Protein AF-A0AA50XMA8-F1 (afdb_monomer)

InterPro domains:
  IPR009028 Coatomer/calthrin adaptor appendage, C-terminal subdomain [SSF55711] (20-86)
  IPR012295 TBP domain superfamily [G3DSA:3.30.310.10] (17-86)
  IPR015151 Beta-adaptin appendage, C-terminal subdomain [PF09066] (22-86)
  IPR015151 Beta-adapti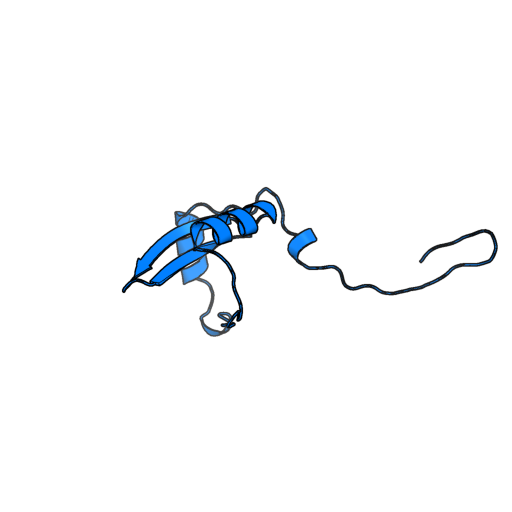n appendage, C-terminal subdomain [SM01020] (21-86)

Structure (mmCIF, N/CA/C/O backbone):
data_AF-A0AA50XMA8-F1
#
_entry.id   AF-A0AA50XMA8-F1
#
loop_
_atom_site.group_PDB
_atom_site.id
_atom_site.type_symbol
_atom_site.label_atom_id
_atom_site.label_alt_id
_atom_site.label_comp_id
_atom_site.label_asym_id
_atom_site.label_entity_id
_atom_site.label_seq_id
_atom_site.pdbx_PDB_ins_code
_atom_site.Cartn_x
_atom_site.Cartn_y
_atom_site.Cartn_z
_atom_site.occupancy
_atom_site.B_iso_or_equiv
_atom_site.auth_seq_id
_atom_site.auth_comp_id
_atom_site.auth_asym_id
_atom_site.auth_atom_id
_atom_site.pdbx_PDB_model_num
ATOM 1 N N . ALA A 1 1 ? 14.817 2.402 -23.382 1.00 95.56 1 ALA A N 1
ATOM 2 C CA . ALA A 1 1 ? 15.848 2.246 -24.427 1.00 95.56 1 ALA A CA 1
ATOM 3 C C . ALA A 1 1 ? 17.208 2.540 -23.814 1.00 95.56 1 ALA A C 1
ATOM 5 O O . ALA A 1 1 ? 17.296 3.452 -23.001 1.00 95.56 1 ALA A O 1
ATOM 6 N N . VAL A 1 2 ? 18.237 1.778 -24.170 1.00 98.06 2 VAL A N 1
ATOM 7 C CA . VAL A 1 2 ? 19.623 1.974 -23.718 1.00 98.06 2 VAL A CA 1
ATOM 8 C C . VAL A 1 2 ? 20.507 2.031 -24.959 1.00 98.06 2 VAL A C 1
ATOM 10 O O . VAL A 1 2 ? 20.402 1.157 -25.810 1.00 98.06 2 VAL A O 1
ATOM 13 N N . LYS A 1 3 ? 21.348 3.060 -25.085 1.00 98.31 3 LYS A N 1
ATOM 14 C CA . LYS A 1 3 ? 22.234 3.277 -26.240 1.00 98.31 3 LYS A CA 1
ATOM 15 C C . LYS A 1 3 ? 23.694 3.099 -25.829 1.00 98.31 3 LYS A C 1
ATOM 17 O O . LYS A 1 3 ? 24.089 3.618 -24.788 1.00 98.31 3 LYS A O 1
ATOM 22 N N . ASN A 1 4 ? 24.494 2.439 -26.663 1.00 98.00 4 ASN A N 1
ATOM 23 C CA . ASN A 1 4 ? 25.953 2.377 -26.517 1.00 98.00 4 ASN A CA 1
ATOM 24 C C . ASN A 1 4 ? 26.669 2.629 -27.865 1.00 98.00 4 ASN A C 1
ATOM 26 O O . ASN A 1 4 ? 26.069 3.161 -28.798 1.00 98.00 4 ASN A O 1
ATOM 30 N N . ASN A 1 5 ? 27.967 2.309 -27.951 1.00 98.12 5 ASN A N 1
ATOM 31 C CA . ASN A 1 5 ? 28.787 2.474 -29.160 1.00 98.12 5 ASN A CA 1
ATOM 32 C C . ASN A 1 5 ? 28.526 1.415 -30.250 1.00 98.12 5 ASN A C 1
ATOM 34 O O . ASN A 1 5 ? 29.161 1.478 -31.299 1.00 98.12 5 ASN A O 1
ATOM 38 N N . ILE A 1 6 ? 27.642 0.448 -29.992 1.00 97.94 6 ILE A N 1
ATOM 39 C CA . ILE A 1 6 ? 27.231 -0.594 -30.935 1.00 97.94 6 ILE A CA 1
ATOM 40 C C . ILE A 1 6 ? 25.856 -0.237 -31.510 1.00 97.94 6 ILE A C 1
ATOM 42 O O . ILE A 1 6 ? 25.743 -0.088 -32.722 1.00 97.94 6 ILE A O 1
ATOM 46 N N . ASP A 1 7 ? 24.830 -0.083 -30.660 1.00 98.25 7 ASP A N 1
ATOM 47 C CA . ASP A 1 7 ? 23.452 0.193 -31.101 1.00 98.25 7 ASP A CA 1
ATOM 48 C C . ASP A 1 7 ? 22.540 0.731 -29.966 1.00 98.25 7 ASP A C 1
ATOM 50 O O . ASP A 1 7 ? 22.986 1.022 -28.846 1.00 98.25 7 ASP A O 1
ATOM 54 N N . VAL A 1 8 ? 21.244 0.873 -30.262 1.00 98.44 8 VAL A N 1
ATOM 55 C CA . VAL A 1 8 ? 20.147 1.171 -29.337 1.00 98.44 8 VAL A CA 1
ATOM 56 C C . VAL A 1 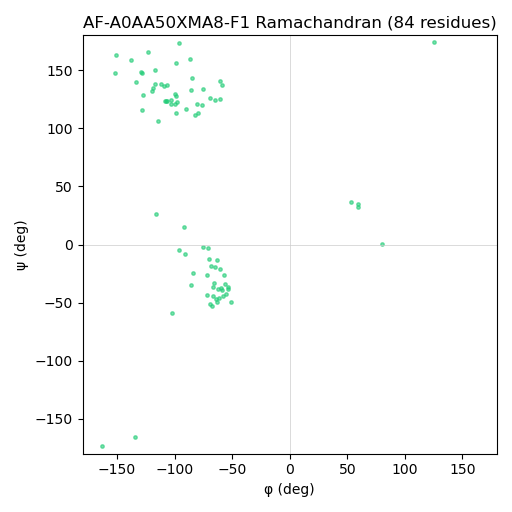8 ? 19.336 -0.094 -29.047 1.00 98.44 8 VAL A C 1
ATOM 58 O O . VAL A 1 8 ? 18.754 -0.711 -29.934 1.00 98.44 8 VAL A O 1
ATOM 61 N N . PHE A 1 9 ? 19.213 -0.433 -27.767 1.00 98.44 9 PHE A N 1
ATOM 62 C CA . PHE A 1 9 ? 18.476 -1.595 -27.280 1.00 98.44 9 PHE A CA 1
ATOM 63 C C . PHE A 1 9 ? 17.166 -1.172 -26.614 1.00 98.44 9 PHE A C 1
ATOM 65 O O . PHE A 1 9 ? 17.122 -0.228 -25.816 1.00 98.44 9 PHE A O 1
ATOM 72 N N . TYR A 1 10 ? 16.091 -1.902 -26.901 1.00 98.25 10 TYR A N 1
ATOM 73 C CA . TYR A 1 10 ? 14.760 -1.670 -26.347 1.00 98.25 10 TYR A CA 1
ATOM 74 C C . TYR A 1 10 ? 14.330 -2.875 -25.519 1.00 98.25 10 TYR A C 1
ATOM 76 O O . TYR A 1 10 ? 14.537 -4.019 -25.911 1.00 98.25 10 TYR A O 1
ATOM 84 N N . PHE A 1 11 ? 13.727 -2.608 -24.368 1.00 98.00 11 PHE A N 1
ATOM 85 C CA . PHE A 1 11 ? 13.148 -3.618 -23.496 1.00 98.00 11 PHE A CA 1
ATOM 86 C C . PHE A 1 11 ? 11.982 -3.004 -22.724 1.00 98.00 11 PHE A C 1
ATOM 88 O O . PHE A 1 11 ? 11.866 -1.777 -22.635 1.00 98.00 11 PHE A O 1
ATOM 95 N N . ALA A 1 12 ? 11.146 -3.872 -22.163 1.00 97.94 12 ALA A N 1
ATOM 96 C CA . ALA A 1 12 ? 10.096 -3.518 -21.222 1.00 97.94 12 ALA A CA 1
ATOM 97 C C . ALA A 1 12 ? 10.381 -4.191 -19.876 1.00 97.94 12 ALA A C 1
ATOM 99 O O . ALA A 1 12 ? 10.972 -5.270 -19.823 1.00 97.94 12 ALA A O 1
ATOM 100 N N . CYS A 1 13 ? 9.954 -3.558 -18.793 1.00 97.31 13 CYS A N 1
ATOM 101 C CA . CYS A 1 13 ? 9.981 -4.139 -17.461 1.00 97.31 13 CYS A CA 1
ATOM 102 C C . CYS A 1 13 ? 8.683 -3.804 -16.728 1.00 97.31 13 CYS A C 1
ATOM 104 O O . CYS A 1 13 ? 7.982 -2.854 -17.079 1.00 97.31 13 CYS A O 1
ATOM 106 N N . LEU A 1 14 ? 8.365 -4.605 -15.713 1.00 97.94 14 LEU A N 1
ATOM 107 C CA . LEU A 1 14 ? 7.298 -4.287 -14.777 1.00 97.94 14 LEU A CA 1
ATOM 108 C C . LEU A 1 14 ? 7.863 -3.404 -13.672 1.00 97.94 14 LEU A C 1
ATOM 110 O O . LEU A 1 14 ? 8.909 -3.708 -13.099 1.00 97.94 14 LEU A O 1
ATOM 114 N N . ILE A 1 15 ? 7.138 -2.335 -13.368 1.00 97.38 15 ILE A N 1
ATOM 115 C CA . ILE A 1 15 ? 7.402 -1.491 -12.213 1.00 97.38 15 ILE A CA 1
ATOM 116 C C . ILE A 1 15 ? 6.588 -2.052 -11.041 1.00 97.38 15 ILE A C 1
ATOM 118 O O . ILE A 1 15 ? 5.357 -2.071 -11.125 1.00 97.38 15 ILE A O 1
ATOM 122 N N . PRO A 1 16 ? 7.228 -2.530 -9.957 1.00 97.75 16 PRO A N 1
ATOM 123 C CA . PRO A 1 16 ? 6.501 -2.925 -8.759 1.00 97.75 16 PRO A CA 1
ATOM 124 C C . PRO A 1 16 ? 5.741 -1.719 -8.199 1.00 97.75 16 PRO A C 1
ATOM 126 O O . PRO A 1 16 ? 6.352 -0.694 -7.926 1.00 97.75 16 PRO A O 1
ATOM 129 N N . ALA A 1 17 ? 4.425 -1.830 -8.009 1.00 96.56 17 ALA A N 1
ATOM 130 C CA . ALA A 1 17 ? 3.582 -0.673 -7.687 1.00 96.56 17 ALA A CA 1
ATOM 131 C C . ALA A 1 17 ? 4.022 0.096 -6.426 1.00 96.56 17 ALA A C 1
ATOM 133 O O . ALA A 1 17 ? 3.930 1.318 -6.404 1.00 96.56 17 ALA A O 1
ATOM 134 N N . HIS A 1 18 ? 4.559 -0.601 -5.416 1.00 96.44 18 HIS A N 1
ATOM 135 C CA . HIS A 1 18 ? 4.980 0.006 -4.148 1.00 96.44 18 HIS A CA 1
ATOM 136 C C . HIS A 1 18 ? 6.067 1.079 -4.296 1.00 96.44 18 HIS A C 1
ATOM 138 O O . HIS A 1 18 ? 6.184 1.936 -3.430 1.00 96.44 18 HIS A O 1
ATOM 144 N N . ILE A 1 19 ? 6.836 1.085 -5.392 1.00 96.94 19 ILE A N 1
ATOM 145 C CA . ILE A 1 19 ? 7.848 2.130 -5.616 1.00 96.94 19 ILE A CA 1
ATOM 146 C C . ILE A 1 19 ? 7.225 3.500 -5.923 1.00 96.94 19 ILE A C 1
ATOM 148 O O . ILE A 1 19 ? 7.937 4.498 -5.963 1.00 96.94 19 ILE A O 1
ATOM 152 N N . LEU A 1 20 ? 5.920 3.533 -6.207 1.00 97.25 20 LEU A N 1
ATOM 153 C CA . LEU A 1 20 ? 5.159 4.746 -6.496 1.00 97.25 20 LEU A CA 1
ATOM 154 C C . LEU A 1 20 ? 4.431 5.292 -5.256 1.00 97.25 20 LEU A C 1
ATOM 156 O O . LEU A 1 20 ? 3.801 6.340 -5.362 1.00 97.25 20 LEU A O 1
ATOM 160 N N . PHE A 1 21 ? 4.480 4.600 -4.111 1.00 98.00 21 PHE A N 1
ATOM 161 C CA . PHE A 1 21 ? 3.843 5.061 -2.873 1.00 98.00 21 PHE A CA 1
ATOM 162 C C . PHE A 1 21 ? 4.657 6.192 -2.247 1.00 98.00 21 PHE A C 1
ATOM 164 O O . PHE A 1 21 ? 5.885 6.104 -2.145 1.00 98.00 21 PHE A O 1
ATOM 171 N N . THR A 1 22 ? 3.981 7.259 -1.834 1.00 97.50 22 THR A N 1
ATOM 172 C CA . THR A 1 22 ? 4.619 8.496 -1.379 1.00 97.50 22 THR A CA 1
ATOM 173 C C . THR A 1 22 ? 4.684 8.569 0.145 1.00 97.50 22 THR A C 1
ATOM 175 O O . THR A 1 22 ? 3.923 7.926 0.862 1.00 97.50 22 THR A O 1
ATOM 178 N N . GLU A 1 23 ? 5.624 9.355 0.670 1.00 97.19 23 GLU A N 1
ATOM 179 C CA . GLU A 1 23 ? 5.808 9.501 2.123 1.00 97.19 23 GLU A CA 1
ATOM 180 C C . GLU A 1 23 ? 4.637 10.239 2.805 1.00 97.19 23 GLU A C 1
ATOM 182 O O . GLU A 1 23 ? 4.451 10.119 4.014 1.00 97.19 23 GLU A O 1
ATOM 187 N N . ASP A 1 24 ? 3.825 10.975 2.040 1.00 96.69 24 ASP A N 1
ATOM 188 C CA . ASP A 1 24 ? 2.623 11.687 2.490 1.00 96.69 24 ASP A CA 1
ATOM 189 C C . ASP A 1 24 ? 1.324 10.862 2.360 1.00 96.69 24 ASP A C 1
ATOM 191 O O . ASP A 1 24 ? 0.228 11.401 2.501 1.00 96.69 24 ASP A O 1
ATOM 195 N N . GLY A 1 25 ? 1.440 9.543 2.171 1.00 96.56 25 GLY A N 1
ATOM 196 C CA . GLY A 1 25 ? 0.326 8.590 2.068 1.00 96.56 25 GLY A CA 1
ATOM 197 C C . GLY A 1 25 ? -0.451 8.303 3.360 1.00 96.56 25 GLY A C 1
ATOM 198 O O . GLY A 1 25 ? -1.419 7.532 3.393 1.00 96.56 25 GLY A O 1
ATOM 199 N N . GLN A 1 26 ? -0.031 8.878 4.488 1.00 97.50 26 GLN A N 1
ATOM 200 C CA . GLN A 1 26 ? -0.688 8.644 5.769 1.00 97.50 26 GLN A CA 1
ATOM 201 C C . GLN A 1 26 ? -1.958 9.495 5.904 1.00 97.50 26 GLN A C 1
ATOM 203 O O . GLN A 1 26 ? -1.900 10.713 6.056 1.00 97.50 26 GLN A O 1
ATOM 208 N N . LEU A 1 27 ? -3.123 8.843 5.938 1.00 97.81 27 LEU A N 1
ATOM 209 C CA . LEU A 1 27 ? -4.400 9.526 6.143 1.00 97.81 27 LEU A CA 1
ATOM 210 C C . LEU A 1 27 ? -4.719 9.752 7.623 1.00 97.81 27 LEU A C 1
ATOM 212 O O . LEU A 1 27 ? -4.555 8.873 8.471 1.00 97.81 27 LEU A O 1
ATOM 216 N N . ASP A 1 28 ? -5.329 10.897 7.921 1.00 97.56 28 ASP A N 1
ATOM 217 C CA . ASP A 1 28 ? -5.988 11.113 9.204 1.00 97.56 28 ASP A CA 1
ATOM 218 C C . ASP A 1 28 ? -7.124 10.106 9.416 1.00 97.56 28 ASP A C 1
ATOM 220 O O . ASP A 1 28 ? -7.946 9.857 8.531 1.00 97.56 28 ASP A O 1
ATOM 224 N N . LYS A 1 29 ? -7.270 9.605 10.646 1.00 97.06 29 LYS A N 1
ATOM 225 C CA . LYS A 1 29 ? -8.299 8.609 10.998 1.00 97.06 29 LYS A CA 1
ATOM 226 C C . LYS A 1 29 ? -9.721 9.025 10.606 1.00 97.06 29 LYS A C 1
ATOM 228 O O . LYS A 1 29 ? -10.519 8.186 10.192 1.00 97.06 29 LYS A O 1
ATOM 233 N N . ARG A 1 30 ? -10.057 10.312 10.758 1.00 97.31 30 ARG A N 1
ATOM 234 C CA . ARG A 1 30 ? -11.371 10.842 10.361 1.00 97.31 30 ARG A CA 1
ATOM 235 C C . ARG A 1 30 ? -11.548 10.796 8.844 1.00 97.31 30 ARG A C 1
ATOM 237 O O . ARG A 1 30 ? -12.608 10.386 8.392 1.00 97.31 30 ARG A O 1
ATOM 244 N N . VAL A 1 31 ? -10.519 11.193 8.093 1.00 97.75 31 VAL A N 1
ATOM 245 C CA . VAL A 1 31 ? -10.528 11.189 6.624 1.00 97.75 31 VAL A CA 1
ATOM 246 C C . VAL A 1 31 ? -10.668 9.758 6.119 1.00 97.75 31 VAL A C 1
ATOM 248 O O . VAL A 1 31 ? -11.598 9.485 5.373 1.00 97.75 31 VAL A O 1
ATOM 251 N N . PHE A 1 32 ? -9.859 8.827 6.633 1.00 97.88 32 PHE A N 1
ATOM 252 C CA . PHE A 1 32 ? -9.942 7.404 6.292 1.00 97.88 32 PHE A CA 1
ATOM 253 C C . PHE A 1 32 ? -11.365 6.844 6.445 1.00 97.88 32 PHE A C 1
ATOM 255 O O . PHE A 1 32 ? -11.891 6.218 5.529 1.00 97.88 32 PHE A O 1
ATOM 262 N N . LEU A 1 33 ? -12.016 7.088 7.591 1.00 96.81 33 LEU A N 1
ATOM 263 C CA . LEU A 1 33 ? -13.364 6.572 7.858 1.00 96.81 33 LEU A CA 1
ATOM 264 C C . LEU A 1 33 ? -14.437 7.188 6.955 1.00 96.81 33 LEU A C 1
ATOM 266 O O . LEU A 1 33 ? -15.390 6.493 6.608 1.00 96.81 33 LEU A O 1
ATOM 270 N N . THR A 1 34 ? -14.319 8.474 6.624 1.00 97.88 34 THR A N 1
ATOM 271 C CA . THR A 1 34 ? -15.240 9.132 5.691 1.00 97.88 34 THR A CA 1
ATOM 272 C C . THR A 1 34 ? -15.053 8.566 4.289 1.00 97.88 34 THR A C 1
ATOM 274 O O . THR A 1 34 ? -16.010 8.041 3.727 1.00 97.88 34 THR A O 1
ATOM 277 N N . THR A 1 35 ? -13.818 8.558 3.781 1.00 97.25 35 THR A N 1
ATOM 278 C CA . THR A 1 35 ? -13.498 8.048 2.444 1.00 97.25 35 THR A CA 1
ATOM 279 C C . THR A 1 35 ? -13.917 6.588 2.285 1.00 97.25 35 THR A C 1
ATOM 281 O O . THR A 1 35 ? -14.563 6.245 1.302 1.00 97.25 35 THR A O 1
ATOM 284 N N . TRP A 1 36 ? -13.639 5.727 3.273 1.00 97.25 36 TRP A N 1
ATOM 285 C CA . TRP A 1 36 ? -14.036 4.315 3.226 1.00 97.25 36 TRP A CA 1
ATOM 286 C C . TRP A 1 36 ? -15.552 4.127 3.081 1.00 97.25 36 TRP A C 1
ATOM 288 O O . TRP A 1 36 ? -15.997 3.254 2.346 1.00 97.25 36 TRP A O 1
ATOM 298 N N . LYS A 1 37 ? -16.360 4.953 3.760 1.00 97.25 37 LYS A N 1
ATOM 299 C CA . LYS A 1 37 ? -17.828 4.883 3.667 1.00 97.25 37 LYS A CA 1
ATOM 300 C C . LYS A 1 37 ? -18.372 5.380 2.329 1.00 97.25 37 LYS A C 1
ATOM 302 O O . LYS A 1 37 ? -19.475 4.992 1.957 1.00 97.25 37 LYS A O 1
ATOM 307 N N . GLU A 1 38 ? -17.646 6.267 1.659 1.00 97.88 38 GLU A N 1
ATOM 308 C CA . GLU A 1 38 ? -18.045 6.854 0.377 1.00 97.88 38 GLU A CA 1
ATOM 309 C C . GLU A 1 38 ? -17.681 5.964 -0.818 1.00 97.88 38 GLU A C 1
ATOM 311 O O . GLU A 1 38 ? -18.333 6.045 -1.860 1.00 97.88 38 GLU A O 1
ATOM 316 N N . ILE A 1 39 ? -16.672 5.095 -0.679 1.00 97.50 39 ILE A N 1
ATOM 317 C CA . ILE A 1 39 ? -16.288 4.142 -1.725 1.00 97.50 39 ILE A CA 1
ATOM 318 C C . ILE A 1 39 ? -17.438 3.139 -1.946 1.00 97.50 39 ILE A C 1
ATOM 320 O O . ILE A 1 39 ? -17.864 2.469 -1.002 1.00 97.50 39 ILE A O 1
ATOM 324 N N . PRO A 1 40 ? -17.947 2.985 -3.185 1.00 98.25 40 PRO A N 1
ATOM 325 C CA . PRO A 1 40 ? -18.969 1.989 -3.484 1.00 98.25 40 PRO A CA 1
ATOM 326 C C . PRO A 1 40 ? -18.490 0.573 -3.156 1.00 98.25 40 PRO A C 1
ATOM 328 O O . PRO A 1 40 ? -17.390 0.192 -3.546 1.00 98.25 40 PRO A O 1
ATOM 331 N N . ALA A 1 41 ? -19.350 -0.248 -2.547 1.00 96.62 41 ALA A N 1
ATOM 332 C CA . ALA A 1 41 ? -19.013 -1.633 -2.192 1.00 96.62 41 ALA A CA 1
ATOM 333 C C . ALA A 1 41 ? -18.576 -2.489 -3.399 1.00 96.62 41 ALA A C 1
ATOM 335 O O . ALA A 1 41 ? -17.797 -3.420 -3.246 1.00 96.62 41 ALA A O 1
ATOM 336 N N . ALA A 1 42 ? -19.026 -2.153 -4.615 1.00 97.81 42 ALA A N 1
ATOM 337 C CA . ALA A 1 42 ? -18.588 -2.818 -5.846 1.00 97.81 42 ALA A CA 1
ATOM 338 C C . ALA A 1 42 ? -17.091 -2.620 -6.162 1.00 97.81 42 ALA A C 1
ATOM 340 O O . ALA A 1 42 ? -16.532 -3.387 -6.942 1.00 97.81 42 ALA A O 1
ATOM 341 N N . ASN A 1 43 ? -16.451 -1.607 -5.569 1.00 97.56 43 ASN A N 1
ATOM 342 C CA . ASN A 1 43 ? -15.019 -1.350 -5.704 1.00 97.56 43 ASN A CA 1
ATOM 343 C C . ASN A 1 43 ? -14.195 -2.057 -4.615 1.00 97.56 43 ASN A C 1
ATOM 345 O O . ASN A 1 43 ? -12.966 -2.037 -4.683 1.00 97.56 43 ASN A O 1
ATOM 349 N N . GLU A 1 44 ? -14.837 -2.659 -3.608 1.00 97.56 44 GLU A N 1
ATOM 350 C CA . GLU A 1 44 ? -14.142 -3.436 -2.587 1.00 97.56 44 GLU A CA 1
ATOM 351 C C . GLU A 1 44 ? -13.747 -4.801 -3.162 1.00 97.56 44 GLU A C 1
ATOM 353 O O . GLU A 1 44 ? -14.591 -5.593 -3.584 1.00 97.56 44 GLU A O 1
ATOM 358 N N . VAL A 1 45 ? -12.444 -5.081 -3.172 1.00 98.06 45 VAL A N 1
ATOM 359 C CA . VAL A 1 45 ? -11.887 -6.349 -3.653 1.00 98.06 45 VAL A CA 1
ATOM 360 C C . VAL A 1 45 ? -11.163 -7.041 -2.508 1.00 98.06 45 VAL A C 1
ATOM 362 O O . VAL A 1 45 ? -10.392 -6.420 -1.777 1.00 98.06 45 VAL A O 1
ATOM 365 N N . GLN A 1 46 ? -11.402 -8.343 -2.361 1.00 97.88 46 GLN A N 1
ATOM 366 C CA . GLN A 1 46 ? -10.830 -9.156 -1.293 1.00 97.88 46 GLN A CA 1
ATOM 367 C C . GLN A 1 46 ? -9.776 -10.119 -1.837 1.00 97.88 46 GLN A C 1
ATOM 369 O O . GLN A 1 46 ? -9.979 -10.789 -2.8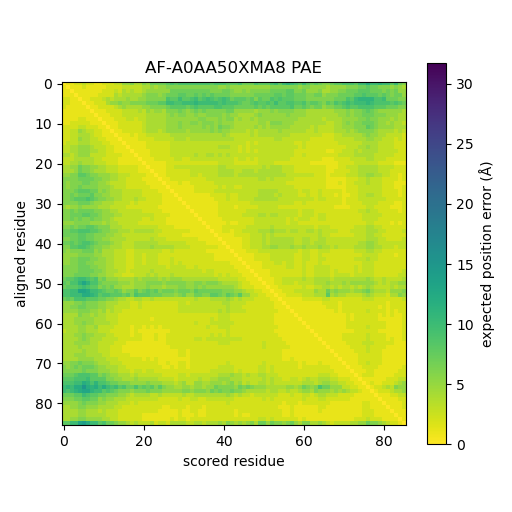52 1.00 97.88 46 GLN A O 1
ATOM 374 N N . HIS A 1 47 ? -8.657 -10.220 -1.122 1.00 97.38 47 HIS A N 1
ATOM 375 C CA . HIS A 1 47 ? -7.563 -11.130 -1.441 1.00 97.38 47 HIS A CA 1
ATOM 376 C C . HIS A 1 47 ? -7.096 -11.867 -0.187 1.00 97.38 47 HIS A C 1
ATOM 378 O O . HIS A 1 47 ? -6.962 -11.276 0.883 1.00 97.38 47 HIS A O 1
ATOM 384 N N . THR A 1 48 ? -6.797 -13.159 -0.328 1.00 97.31 48 THR A N 1
ATOM 385 C CA . THR A 1 48 ? -6.165 -13.958 0.727 1.00 97.31 48 THR A CA 1
ATOM 386 C C . THR A 1 48 ? -4.668 -14.049 0.464 1.00 97.31 48 THR A C 1
ATOM 388 O O . THR A 1 48 ? -4.249 -14.535 -0.585 1.00 97.31 48 THR A O 1
ATOM 391 N N . ILE A 1 49 ? -3.857 -13.615 1.429 1.00 95.62 49 ILE A N 1
ATOM 392 C CA . ILE A 1 49 ? -2.399 -13.752 1.378 1.00 95.62 49 ILE A CA 1
ATOM 393 C C . ILE A 1 49 ? -2.012 -14.969 2.217 1.00 95.62 49 ILE A C 1
ATOM 395 O O . ILE A 1 49 ? -2.191 -14.984 3.434 1.00 95.62 49 ILE A O 1
ATOM 399 N N . SER A 1 50 ? -1.499 -16.010 1.568 1.00 96.69 50 SER A N 1
ATOM 400 C CA . SER A 1 50 ? -1.029 -17.224 2.242 1.00 96.69 50 SER A CA 1
ATOM 401 C C . SER A 1 50 ? 0.428 -17.089 2.690 1.00 96.69 50 SER A C 1
ATOM 403 O O . SER A 1 50 ? 1.186 -16.294 2.140 1.00 96.69 50 SER A O 1
ATOM 405 N N . ASN A 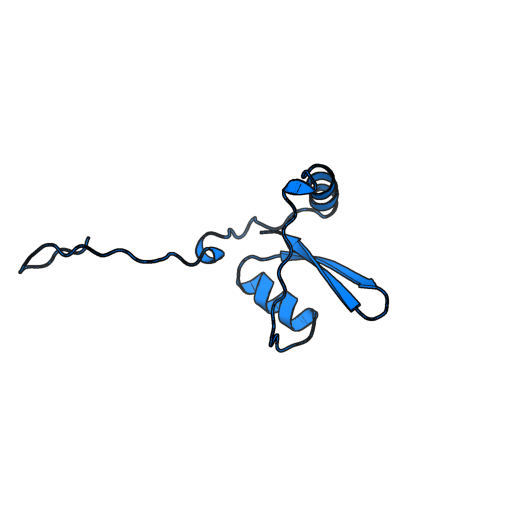1 51 ? 0.839 -17.912 3.660 1.00 95.19 51 ASN A N 1
ATOM 406 C CA . ASN A 1 51 ? 2.228 -18.005 4.136 1.00 95.19 51 ASN A CA 1
ATOM 407 C C . ASN A 1 51 ? 2.800 -16.688 4.695 1.00 95.19 51 ASN A C 1
ATOM 409 O O . ASN A 1 51 ? 3.999 -16.426 4.594 1.00 95.19 51 ASN A O 1
ATOM 413 N N . VAL A 1 52 ? 1.949 -15.854 5.301 1.00 93.88 52 VAL A N 1
ATOM 414 C CA . VAL A 1 52 ? 2.394 -14.647 6.004 1.00 93.88 52 VAL A CA 1
ATOM 415 C C . VAL A 1 52 ? 3.151 -15.048 7.269 1.00 93.88 52 VAL A C 1
ATOM 417 O O . VAL A 1 52 ? 2.642 -15.793 8.102 1.00 93.88 52 VAL A O 1
ATOM 420 N N . VAL A 1 53 ? 4.374 -14.535 7.415 1.00 93.62 53 VAL A N 1
ATOM 421 C CA . VAL A 1 53 ? 5.226 -14.768 8.586 1.00 93.62 53 VAL A CA 1
ATOM 422 C C . VAL A 1 53 ? 5.299 -13.502 9.431 1.00 93.62 53 VAL A C 1
ATOM 424 O O . VAL A 1 53 ? 5.743 -12.453 8.952 1.00 93.62 53 VAL A O 1
ATOM 427 N N . GLY A 1 54 ? 4.929 -13.630 10.704 1.00 93.19 54 GLY A N 1
ATOM 428 C CA . GLY A 1 54 ? 4.973 -12.555 11.692 1.00 93.19 54 GLY A CA 1
ATOM 429 C C . GLY A 1 54 ? 3.628 -12.332 12.380 1.00 93.19 54 GLY A C 1
ATOM 430 O O . GLY A 1 54 ? 2.624 -12.949 12.039 1.00 93.19 54 GLY A O 1
ATOM 431 N N . ASN A 1 55 ? 3.627 -11.443 13.369 1.00 95.75 55 ASN A N 1
ATOM 432 C CA . ASN A 1 55 ? 2.414 -10.940 14.011 1.00 95.75 55 ASN A CA 1
ATOM 433 C C . ASN A 1 55 ? 1.993 -9.595 13.392 1.00 95.75 55 ASN A C 1
ATOM 435 O O . ASN A 1 55 ? 2.737 -9.006 12.599 1.00 95.75 55 ASN A O 1
ATOM 439 N N . ALA A 1 56 ? 0.824 -9.087 13.785 1.00 96.44 56 ALA A N 1
ATOM 440 C CA . ALA A 1 56 ? 0.278 -7.837 13.264 1.00 96.44 56 ALA A CA 1
ATOM 441 C C . ALA A 1 56 ? 1.244 -6.643 13.383 1.00 96.44 56 ALA A C 1
ATOM 443 O O . ALA A 1 56 ? 1.315 -5.834 12.463 1.00 96.44 56 ALA A O 1
ATOM 444 N N . ASP A 1 57 ? 2.031 -6.556 14.460 1.00 96.56 57 ASP A N 1
ATOM 445 C CA . ASP A 1 57 ? 2.969 -5.444 14.668 1.00 96.56 57 ASP A CA 1
ATOM 446 C C . ASP A 1 57 ? 4.165 -5.525 13.713 1.00 96.56 57 ASP A C 1
ATOM 448 O O . ASP A 1 57 ? 4.533 -4.536 13.081 1.00 96.56 57 ASP A O 1
ATOM 452 N N . SER A 1 58 ? 4.728 -6.723 13.527 1.00 97.56 58 SER A N 1
ATOM 453 C CA . SER A 1 58 ? 5.812 -6.944 12.563 1.00 97.56 58 SER A CA 1
ATOM 454 C C . SER A 1 58 ? 5.364 -6.731 11.112 1.00 97.56 58 SER A C 1
ATOM 456 O O . SER A 1 58 ? 6.145 -6.257 10.285 1.00 97.56 58 SER A O 1
ATOM 458 N N . ILE A 1 59 ? 4.101 -7.047 10.799 1.00 97.44 59 ILE A N 1
ATOM 459 C CA . ILE A 1 59 ? 3.499 -6.786 9.489 1.00 97.44 59 ILE A CA 1
ATOM 460 C C . ILE A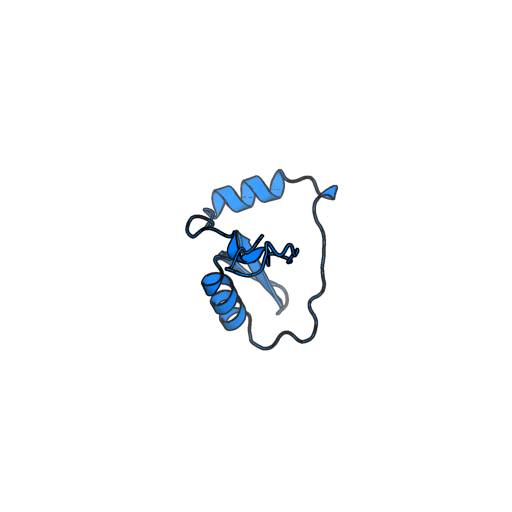 1 59 ? 3.324 -5.279 9.307 1.00 97.44 59 ILE A C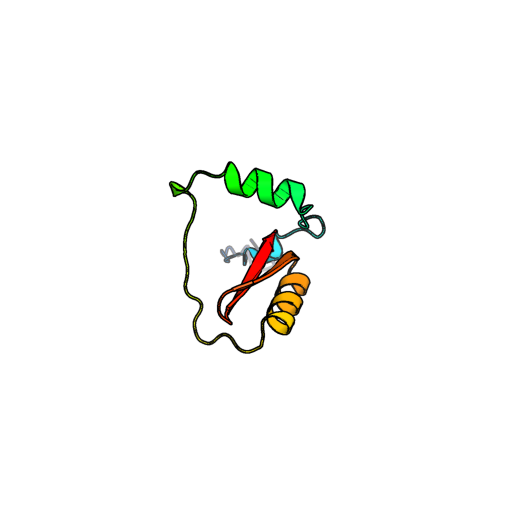 1
ATOM 462 O O . ILE A 1 59 ? 3.808 -4.741 8.317 1.00 97.44 59 ILE A O 1
ATOM 466 N N . ALA A 1 60 ? 2.715 -4.588 10.274 1.00 97.94 60 ALA A N 1
ATOM 467 C CA . ALA A 1 60 ? 2.537 -3.139 10.233 1.00 97.94 60 ALA A CA 1
ATOM 468 C C . ALA A 1 60 ? 3.874 -2.405 10.047 1.00 97.94 60 ALA A C 1
ATOM 470 O O . ALA A 1 60 ? 3.964 -1.518 9.206 1.00 97.94 60 ALA A O 1
ATOM 471 N N . GLN A 1 61 ? 4.932 -2.824 10.749 1.00 97.94 61 GLN A N 1
ATOM 472 C CA . GLN A 1 61 ? 6.266 -2.243 10.584 1.00 97.94 61 GLN A CA 1
ATOM 473 C C . GLN A 1 61 ? 6.813 -2.431 9.160 1.00 97.94 61 GLN A C 1
ATOM 475 O O . GLN A 1 61 ? 7.317 -1.476 8.572 1.00 97.94 61 GLN A O 1
ATOM 480 N N . LYS A 1 62 ? 6.706 -3.638 8.583 1.00 97.44 62 LYS A N 1
ATOM 481 C CA . LYS A 1 62 ? 7.136 -3.901 7.195 1.00 97.44 62 LYS A CA 1
ATOM 482 C C . LYS A 1 62 ? 6.346 -3.075 6.179 1.00 97.44 62 LYS A C 1
ATOM 484 O O . LYS A 1 62 ? 6.928 -2.603 5.206 1.00 97.44 62 LYS A O 1
ATOM 489 N N . MET A 1 63 ? 5.048 -2.905 6.416 1.00 97.62 63 MET A N 1
ATOM 490 C CA . MET A 1 63 ? 4.165 -2.079 5.594 1.00 97.62 63 MET A CA 1
ATOM 491 C C . MET A 1 63 ? 4.593 -0.605 5.651 1.00 97.62 63 MET A C 1
ATOM 493 O O . MET A 1 63 ? 4.817 -0.004 4.602 1.00 97.62 63 MET A O 1
ATOM 497 N N . THR A 1 64 ? 4.862 -0.060 6.843 1.00 97.69 64 THR A N 1
ATOM 498 C CA . THR A 1 64 ? 5.334 1.327 7.004 1.00 97.69 64 THR A CA 1
ATOM 499 C C . THR A 1 64 ? 6.657 1.586 6.280 1.00 97.69 64 THR A C 1
ATOM 501 O O . THR A 1 64 ? 6.821 2.643 5.684 1.00 97.69 64 THR A O 1
ATOM 504 N N . LEU A 1 65 ? 7.587 0.621 6.266 1.00 97.38 65 LEU A N 1
ATOM 505 C CA . LEU A 1 65 ? 8.851 0.744 5.516 1.00 97.38 65 LEU A CA 1
ATOM 506 C C . LEU A 1 65 ? 8.660 0.852 3.991 1.00 97.38 65 LEU A C 1
ATOM 508 O O . LEU A 1 65 ? 9.610 1.181 3.288 1.00 97.38 65 LEU A O 1
ATOM 512 N N . ASN A 1 66 ? 7.461 0.556 3.486 1.00 98.19 66 ASN A N 1
ATOM 513 C CA . ASN A 1 66 ? 7.084 0.658 2.078 1.00 98.19 66 ASN A CA 1
ATOM 514 C C . ASN A 1 66 ? 5.984 1.711 1.859 1.00 98.19 66 ASN A C 1
ATOM 516 O O . ASN A 1 66 ? 5.211 1.577 0.916 1.00 98.19 66 ASN A O 1
ATOM 520 N N . ASN A 1 67 ? 5.884 2.723 2.729 1.00 98.44 67 ASN A N 1
ATOM 521 C CA . ASN A 1 67 ? 4.874 3.787 2.656 1.00 98.44 67 ASN A CA 1
ATOM 522 C C . ASN A 1 67 ? 3.421 3.273 2.708 1.00 98.44 67 ASN A C 1
ATOM 524 O O . ASN A 1 67 ? 2.525 3.823 2.080 1.00 98.44 67 ASN A O 1
ATOM 528 N N . ILE A 1 68 ? 3.181 2.207 3.479 1.00 98.50 68 ILE A N 1
ATOM 529 C CA . ILE A 1 68 ? 1.841 1.688 3.777 1.00 98.50 68 ILE A CA 1
ATOM 530 C C . ILE A 1 68 ? 1.575 1.869 5.272 1.00 98.50 68 ILE A C 1
ATOM 532 O O . ILE A 1 68 ? 2.126 1.159 6.118 1.00 98.50 68 ILE A O 1
ATOM 536 N N . PHE A 1 69 ? 0.726 2.827 5.620 1.00 98.44 69 PHE A N 1
ATOM 537 C CA . PHE A 1 69 ? 0.611 3.339 6.982 1.00 98.44 69 PHE A CA 1
ATOM 538 C C . PHE A 1 69 ? -0.580 2.734 7.714 1.00 98.44 69 PHE A C 1
ATOM 540 O O . PHE A 1 69 ? -1.706 2.769 7.229 1.00 98.44 69 PHE A O 1
ATOM 547 N N . THR A 1 70 ? -0.361 2.214 8.924 1.00 98.31 70 THR A N 1
ATOM 548 C CA . THR A 1 70 ? -1.450 1.680 9.759 1.00 98.31 70 THR A CA 1
ATOM 549 C C . THR A 1 70 ? -2.160 2.814 10.504 1.00 98.31 70 THR A C 1
ATOM 551 O O . THR A 1 70 ? -1.599 3.413 11.418 1.00 98.31 70 THR A O 1
ATOM 554 N N . ILE A 1 71 ? -3.414 3.081 10.140 1.00 98.12 71 ILE A N 1
ATOM 555 C CA . ILE A 1 71 ? -4.258 4.156 10.691 1.00 98.12 71 ILE A CA 1
ATOM 556 C C . ILE A 1 71 ? -4.975 3.711 11.970 1.00 98.12 71 ILE A C 1
ATOM 558 O O . ILE A 1 71 ? -5.191 4.495 12.899 1.00 98.12 71 ILE A O 1
ATOM 562 N N . ALA A 1 72 ? -5.364 2.438 12.030 1.00 97.31 72 ALA A N 1
ATOM 563 C CA . ALA A 1 72 ? -5.964 1.839 13.212 1.00 97.31 72 ALA A CA 1
ATOM 564 C C . ALA A 1 72 ? -5.670 0.337 13.283 1.00 97.31 72 ALA A C 1
ATOM 566 O O . ALA A 1 72 ? -5.628 -0.348 12.264 1.00 97.31 72 ALA A O 1
ATOM 567 N N . LYS A 1 73 ? -5.546 -0.172 14.510 1.00 97.00 73 LYS A N 1
ATOM 568 C CA . LYS A 1 73 ? -5.504 -1.601 14.831 1.00 97.00 73 LYS A CA 1
ATOM 569 C C . LYS A 1 73 ? -6.674 -1.932 15.755 1.00 97.00 73 LYS A C 1
ATOM 571 O O . LYS A 1 73 ? -6.921 -1.213 16.729 1.00 97.00 73 LYS A O 1
ATOM 576 N N . ARG A 1 74 ? -7.418 -2.990 15.445 1.00 97.06 74 ARG A N 1
ATOM 577 C CA . ARG A 1 74 ? -8.501 -3.528 16.280 1.00 97.06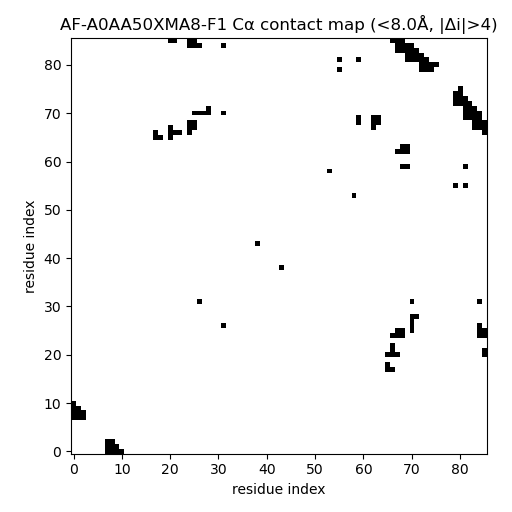 74 ARG A CA 1
ATOM 578 C C . ARG A 1 74 ? -8.288 -5.017 16.474 1.00 97.06 74 ARG A C 1
ATOM 580 O O . ARG A 1 74 ? -7.793 -5.670 15.571 1.00 97.06 74 ARG A O 1
ATOM 587 N N . ASN A 1 75 ? -8.685 -5.532 17.627 1.00 96.38 75 ASN A N 1
ATO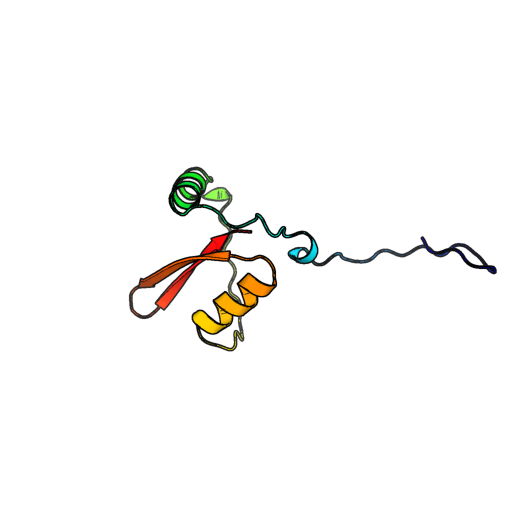M 588 C CA . ASN A 1 75 ? -8.806 -6.966 17.833 1.00 96.38 75 ASN A CA 1
ATOM 589 C C . ASN A 1 75 ? -10.299 -7.299 17.909 1.00 96.38 75 ASN A C 1
ATOM 591 O O . ASN A 1 75 ? -11.020 -6.688 18.703 1.00 96.38 75 ASN A O 1
ATOM 595 N N . VAL A 1 76 ? -10.759 -8.197 17.043 1.00 95.44 76 VAL A N 1
ATOM 596 C CA . VAL A 1 76 ? -12.152 -8.644 16.960 1.00 95.44 76 VAL A CA 1
ATOM 597 C C . VAL A 1 76 ? -12.136 -10.163 17.006 1.00 95.44 76 VAL A C 1
ATOM 599 O O . VAL A 1 76 ? -11.551 -10.795 16.135 1.00 95.44 76 VAL A O 1
ATOM 602 N N . GLU A 1 77 ? -12.720 -10.747 18.052 1.00 94.88 77 GLU A N 1
ATOM 603 C CA . GLU A 1 77 ? -12.791 -12.209 18.227 1.00 94.88 77 GLU A CA 1
ATOM 604 C C . GLU A 1 77 ? -11.417 -12.909 18.140 1.00 94.88 77 GLU A C 1
ATOM 606 O O . GLU A 1 77 ? -11.279 -14.006 17.606 1.00 94.88 77 GLU A O 1
ATOM 611 N N . GLY A 1 78 ? -10.368 -12.255 18.656 1.00 92.44 78 GLY A N 1
ATOM 612 C CA . GLY A 1 78 ? -8.997 -12.768 18.610 1.00 92.44 78 GLY A CA 1
ATOM 613 C C . GLY A 1 78 ? -8.278 -12.548 17.274 1.00 92.44 78 GLY A C 1
ATOM 614 O O . GLY A 1 78 ? -7.107 -12.905 17.164 1.00 92.44 78 GLY A O 1
ATOM 615 N N . GLN A 1 79 ? -8.928 -11.928 16.287 1.00 94.69 79 GLN A N 1
ATOM 616 C CA . GLN A 1 79 ? -8.331 -11.566 15.004 1.00 94.69 79 GLN A CA 1
ATOM 617 C C . GLN A 1 79 ? -7.908 -10.096 14.995 1.00 94.69 79 GLN A C 1
ATOM 619 O O . GLN A 1 79 ? -8.701 -9.198 15.290 1.00 94.69 79 GLN A O 1
ATOM 624 N N . ASP A 1 80 ? -6.651 -9.844 14.634 1.00 96.44 80 ASP A N 1
ATOM 625 C CA . ASP A 1 80 ? -6.143 -8.487 14.458 1.00 96.44 80 ASP A CA 1
ATOM 626 C C . ASP A 1 80 ? -6.558 -7.928 13.090 1.00 96.44 80 ASP A C 1
ATOM 628 O O . ASP A 1 80 ? -6.193 -8.455 12.041 1.00 96.44 80 ASP A O 1
ATOM 632 N N . MET A 1 81 ? -7.288 -6.816 13.110 1.00 97.44 81 MET A N 1
ATOM 633 C CA . MET A 1 81 ? -7.665 -6.029 11.943 1.00 97.44 81 MET A CA 1
ATOM 634 C C . MET A 1 81 ? -6.790 -4.778 11.860 1.00 97.44 81 MET A C 1
ATOM 636 O O . MET A 1 81 ? -6.796 -3.943 12.774 1.00 97.44 81 MET A O 1
ATOM 640 N N . LEU A 1 82 ? -6.060 -4.636 10.754 1.00 97.69 82 LEU A N 1
ATOM 641 C CA . LEU A 1 82 ? -5.245 -3.463 10.442 1.00 97.69 82 LEU A CA 1
ATOM 642 C C . LEU A 1 82 ? -5.927 -2.651 9.341 1.00 97.69 82 LEU A C 1
ATOM 644 O O . LE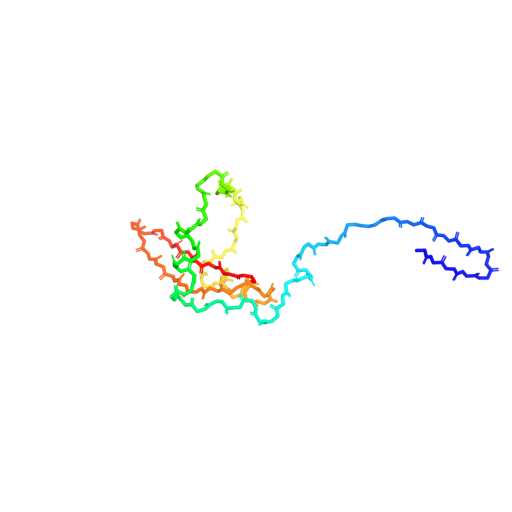U A 1 82 ? -6.183 -3.163 8.256 1.00 97.69 82 LEU A O 1
ATOM 648 N N . TYR A 1 83 ? -6.197 -1.380 9.618 1.00 98.00 83 TYR A N 1
ATOM 649 C CA . TYR A 1 83 ? -6.722 -0.427 8.643 1.00 98.00 83 TYR A CA 1
ATOM 650 C C . TYR A 1 83 ? -5.563 0.425 8.140 1.00 98.00 83 TYR A C 1
ATOM 652 O O . TYR A 1 83 ? -4.892 1.060 8.959 1.00 98.00 83 TYR A O 1
ATOM 660 N N . GLN A 1 84 ? -5.304 0.415 6.832 1.00 98.44 84 GLN A N 1
ATOM 661 C CA . GLN A 1 84 ? -4.078 0.970 6.255 1.00 98.44 84 GLN A CA 1
ATOM 662 C C . GLN A 1 84 ? -4.356 1.930 5.095 1.00 98.44 84 GLN A C 1
ATOM 664 O O . GLN A 1 84 ? -5.325 1.733 4.365 1.00 98.44 84 GLN A O 1
ATOM 669 N N . SER A 1 85 ? -3.507 2.944 4.922 1.00 98.31 85 SER A N 1
ATOM 670 C CA . SER A 1 85 ? -3.505 3.854 3.767 1.00 98.31 85 SER A CA 1
ATOM 671 C C . SER A 1 85 ? -2.150 3.852 3.053 1.00 98.31 85 SER A C 1
ATOM 673 O O . SER A 1 85 ? -1.170 3.333 3.593 1.00 98.31 85 SER A O 1
ATOM 675 N N . LEU A 1 86 ? -2.135 4.405 1.840 1.00 94.38 86 LEU A N 1
ATOM 676 C CA . LEU A 1 86 ? -1.009 4.493 0.910 1.00 94.38 86 LEU A CA 1
ATOM 677 C C . LEU A 1 86 ? -0.825 5.932 0.447 1.00 94.38 86 LEU A C 1
ATOM 679 O O . LEU A 1 86 ? -1.850 6.655 0.445 1.00 94.38 86 LEU A O 1
#

Nearest PDB structures (foldseek):
  1e42-assembly1_A  TM=9.782E-01  e=3.265E-07  Homo sapiens
  3h0v-assembly1_B  TM=5.404E-01  e=1.242E+00  Homo sapiens
  1i7b-assembly1_B  TM=5.390E-01  e=3.003E+00  Homo sapiens
  5tvm-assembly1_A  TM=4.628E-01  e=2.621E+00  Trypanosoma brucei brucei TREU927
  3dz2-assembly1_B  TM=5.476E-01  e=3.682E+00  Homo sapiens

Mean predicted aligned error: 3.29 Å

pLDDT: mean 97.16, std 1.24, range [92.44, 98.5]

Foldseek 3Di:
DDQDPPGDDDDDDDDDCLVVADLPFDDALVRLVVVVVVDDPVPDDDDDDPPDDDDPVVVQVVCVVSNKHFNDWDQDPNDIDTDTTD

Secondary structure (DSSP, 8-state):
-EE-SS-EE----PPPGGGG--TT----HHHHHHHHHHS-GGG-------S--S-HHHHHHHHHTTT-EEEEEEEETTEEEEEEE-

Organism: NCBI:txid2839375

Solvent-accessible surface area (backbone atoms only — not comparable to full-atom values): 5634 Å² total; per-residue (Å²): 112,53,74,64,100,87,53,76,46,79,77,85,82,87,77,67,70,60,81,72,45,44,91,81,20,66,57,55,63,69,56,50,58,51,52,60,70,68,52,58,73,89,74,66,79,88,82,88,81,77,90,76,86,77,52,73,66,62,48,46,53,57,34,42,77,51,32,30,32,74,62,45,78,47,77,56,98,89,41,80,45,77,42,69,35,74

Sequence (86 aa):
AVKNNIDVFYFACLIPAHILFTEDGQLDKRVFLTTWKEIPAANEVQHTISNVVGNADSIAQKMTLNNIFTIAKRNVEGQDMLYQSL

Radius of gyration: 18.72 Å; Cα contacts (8 Å, |Δi|>4): 77; chains: 1; bounding box: 48×30×50 Å